Protein AF-A0A7J9KTM8-F1 (afdb_monomer)

Secondary structure (DSSP, 8-state):
-TGGG--BHHHHHHHHHHHHHHHHHHHT--TT-HHHHHHHHHHHHHHHHHHHHHHHHHHHHHHHTTT--BHHHHHHHHHSHHHHHHHTT-

InterPro domains:
  IPR001750 NADH:quinone oxidoreductase/Mrp antiporter, transmembrane domain [PF00361] (6-77)

Structure (mmCIF, N/CA/C/O backbone):
data_AF-A0A7J9KTM8-F1
#
_entry.id   AF-A0A7J9KTM8-F1
#
loop_
_atom_site.group_PDB
_atom_site.id
_atom_site.type_symbol
_atom_site.label_atom_id
_atom_site.label_alt_id
_atom_site.label_comp_id
_atom_site.label_asym_id
_atom_site.label_entity_id
_atom_site.label_seq_id
_atom_site.pdbx_PDB_ins_code
_atom_site.Cartn_x
_atom_site.Cartn_y
_atom_site.Cartn_z
_atom_site.occupancy
_atom_site.B_iso_or_equiv
_atom_site.auth_seq_id
_atom_site.auth_comp_id
_atom_site.auth_asym_id
_atom_site.auth_atom_id
_atom_site.pdbx_PDB_model_num
ATOM 1 N N . MET A 1 1 ? -5.841 8.362 -7.796 1.00 76.69 1 MET A N 1
ATOM 2 C CA . MET A 1 1 ? -7.250 8.698 -7.489 1.00 76.69 1 MET A CA 1
ATOM 3 C C . MET A 1 1 ? -7.802 7.841 -6.358 1.00 76.69 1 MET A C 1
ATOM 5 O O . MET A 1 1 ? -8.137 8.425 -5.341 1.00 76.69 1 MET A O 1
ATOM 9 N N . PHE A 1 2 ? -7.803 6.505 -6.458 1.00 80.19 2 PHE A N 1
ATOM 10 C CA . PHE A 1 2 ? -8.326 5.630 -5.390 1.00 80.19 2 PHE A CA 1
ATOM 11 C C . PHE A 1 2 ? -7.652 5.813 -4.022 1.00 80.19 2 PHE A C 1
ATOM 13 O O . PHE A 1 2 ? -8.354 5.953 -3.032 1.00 80.19 2 PHE A O 1
ATOM 20 N N . TYR A 1 3 ? -6.319 5.927 -3.972 1.00 83.94 3 TYR A N 1
ATOM 21 C CA . TYR A 1 3 ? -5.597 6.131 -2.707 1.00 83.94 3 TYR A CA 1
ATOM 22 C C . TYR A 1 3 ? -6.020 7.406 -1.951 1.00 83.94 3 TYR A C 1
ATOM 24 O O . TYR A 1 3 ? -6.168 7.387 -0.739 1.00 83.94 3 TYR A O 1
ATOM 32 N N . CYS A 1 4 ? -6.271 8.510 -2.664 1.00 85.00 4 CYS A N 1
ATOM 33 C CA . CYS A 1 4 ? -6.640 9.792 -2.049 1.00 85.00 4 CYS A CA 1
ATOM 34 C C . CYS A 1 4 ? -8.101 9.830 -1.564 1.00 85.00 4 CYS A C 1
ATOM 36 O O . CYS A 1 4 ? -8.458 10.696 -0.775 1.00 85.00 4 CYS A O 1
ATOM 38 N N . SER A 1 5 ? -8.947 8.923 -2.061 1.00 87.81 5 SER A N 1
ATOM 39 C CA . SER A 1 5 ? -10.369 8.840 -1.707 1.00 87.81 5 SER A CA 1
ATOM 40 C C . SER A 1 5 ? -10.676 7.675 -0.761 1.00 87.81 5 SER A C 1
ATOM 42 O O . SER A 1 5 ? -11.844 7.430 -0.460 1.00 87.81 5 SER A O 1
ATOM 44 N N . ALA A 1 6 ? -9.659 6.923 -0.341 1.00 86.88 6 ALA A N 1
ATOM 45 C CA . ALA A 1 6 ? -9.839 5.734 0.470 1.00 86.88 6 ALA A CA 1
ATOM 46 C C . ALA A 1 6 ? -10.226 6.117 1.906 1.00 86.88 6 ALA A C 1
ATOM 48 O O . ALA A 1 6 ? -9.533 6.905 2.548 1.00 86.88 6 ALA A O 1
ATOM 49 N N . LYS A 1 7 ? -11.340 5.558 2.386 1.00 87.56 7 LYS A N 1
ATOM 50 C CA . LYS A 1 7 ? -11.844 5.736 3.757 1.00 87.56 7 LYS A CA 1
ATOM 51 C C . LYS A 1 7 ? -11.641 4.498 4.630 1.00 87.56 7 LYS A C 1
ATOM 53 O O . LYS A 1 7 ? -11.637 4.616 5.848 1.00 87.56 7 LYS A O 1
ATOM 58 N N . ASP A 1 8 ? -11.390 3.350 4.007 1.00 89.56 8 ASP A N 1
ATOM 59 C CA . ASP A 1 8 ? -11.210 2.068 4.689 1.00 89.56 8 ASP A CA 1
ATOM 60 C C . ASP A 1 8 ? -9.753 1.617 4.660 1.00 89.56 8 ASP A C 1
ATOM 62 O O . ASP A 1 8 ? -9.045 1.800 3.661 1.00 89.56 8 ASP A O 1
ATOM 66 N N . LEU A 1 9 ? -9.334 0.925 5.719 1.00 87.56 9 LEU A N 1
ATOM 67 C CA . LEU A 1 9 ? -7.992 0.354 5.845 1.00 87.56 9 LEU A CA 1
ATOM 68 C C . LEU A 1 9 ? -7.659 -0.612 4.692 1.00 87.56 9 LEU A C 1
ATOM 70 O O . LEU A 1 9 ? -6.557 -0.570 4.140 1.00 87.56 9 LEU A O 1
ATOM 74 N N . ILE A 1 10 ? -8.628 -1.439 4.272 1.00 90.31 10 ILE A N 1
ATOM 75 C CA . ILE A 1 10 ? -8.470 -2.361 3.132 1.00 90.31 10 ILE A CA 1
ATOM 76 C C . ILE A 1 10 ? -8.242 -1.590 1.829 1.00 90.31 10 ILE A C 1
ATOM 78 O O . ILE A 1 10 ? -7.354 -1.936 1.050 1.00 90.31 10 ILE A O 1
ATOM 82 N N . THR A 1 11 ? -9.024 -0.539 1.585 1.00 91.81 11 THR A N 1
ATOM 83 C CA . THR A 1 11 ? -8.948 0.232 0.339 1.00 91.81 11 THR A CA 1
ATOM 84 C C . THR A 1 11 ? -7.599 0.947 0.231 1.00 91.81 11 THR A C 1
ATOM 86 O O . THR A 1 11 ? -6.994 0.971 -0.843 1.00 91.81 11 THR A O 1
ATOM 89 N N . ILE A 1 12 ? -7.085 1.460 1.354 1.00 91.62 12 ILE A N 1
ATOM 90 C CA . ILE A 1 12 ? -5.737 2.038 1.459 1.00 91.62 12 ILE A CA 1
ATOM 91 C C . ILE A 1 12 ? -4.672 0.981 1.142 1.00 91.62 12 ILE A C 1
ATOM 93 O O . ILE A 1 12 ? -3.791 1.237 0.317 1.00 91.62 12 ILE A O 1
ATOM 97 N N . PHE A 1 13 ? -4.771 -0.210 1.746 1.00 92.12 13 PHE A N 1
ATOM 98 C CA . PHE A 1 13 ? -3.828 -1.309 1.522 1.00 92.12 13 PHE A CA 1
ATOM 99 C C . PHE A 1 13 ? -3.768 -1.732 0.050 1.00 92.12 13 PHE A C 1
ATOM 101 O O . PHE A 1 13 ? -2.700 -1.751 -0.560 1.00 92.12 13 PHE A O 1
ATOM 108 N N . VAL A 1 14 ? -4.926 -2.017 -0.547 1.00 93.12 14 VAL A N 1
ATOM 109 C CA . VAL A 1 14 ? -5.023 -2.494 -1.933 1.00 93.12 14 VAL A CA 1
ATOM 110 C C . VAL A 1 14 ? -4.528 -1.435 -2.917 1.00 93.12 14 VAL A C 1
ATOM 112 O O . VAL A 1 14 ? -3.832 -1.759 -3.883 1.00 93.12 14 VAL A O 1
ATOM 115 N N . ALA A 1 15 ? -4.845 -0.159 -2.679 1.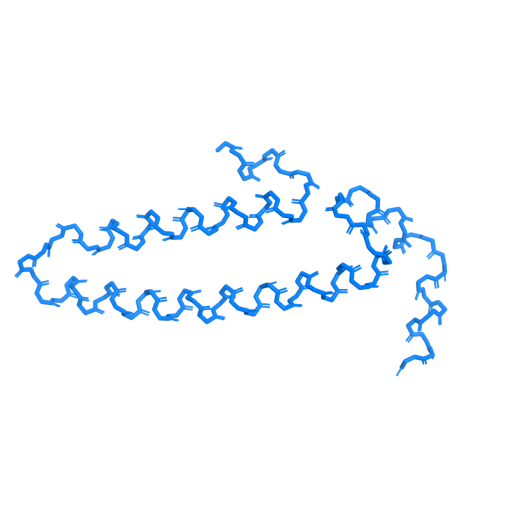00 94.06 15 ALA A N 1
ATOM 116 C CA . ALA A 1 15 ? -4.361 0.928 -3.520 1.00 94.06 15 ALA A CA 1
ATOM 117 C C . ALA A 1 15 ? -2.829 1.079 -3.451 1.00 94.06 15 ALA A C 1
ATOM 119 O O . ALA A 1 15 ? -2.204 1.321 -4.488 1.00 94.06 15 ALA A O 1
ATOM 120 N N . LEU A 1 16 ? -2.223 0.904 -2.269 1.00 92.81 16 LEU A N 1
ATOM 121 C CA . LEU A 1 16 ? -0.766 0.916 -2.092 1.00 92.81 16 LEU A CA 1
ATOM 122 C C . LEU A 1 16 ? -0.088 -0.270 -2.770 1.00 92.81 16 LEU A C 1
ATOM 124 O O . LEU A 1 16 ? 0.887 -0.072 -3.490 1.00 92.81 16 LEU A O 1
ATOM 128 N N . GLU A 1 17 ? -0.609 -1.482 -2.594 1.00 92.44 17 GLU A N 1
ATOM 129 C CA . GLU A 1 17 ? -0.063 -2.677 -3.243 1.00 92.44 17 GLU A CA 1
ATOM 130 C C . GLU A 1 17 ? -0.123 -2.568 -4.767 1.00 92.44 17 GLU A C 1
ATOM 132 O O . GLU A 1 17 ? 0.863 -2.821 -5.458 1.00 92.44 17 GLU A O 1
ATOM 137 N N . CYS A 1 18 ? -1.247 -2.097 -5.309 1.00 93.38 18 CYS A N 1
ATOM 138 C CA . CYS A 1 18 ? -1.389 -1.873 -6.744 1.00 93.38 18 CYS A CA 1
ATOM 139 C C . CYS A 1 18 ? -0.373 -0.839 -7.265 1.00 93.38 18 CYS A C 1
ATOM 141 O O . CYS A 1 18 ? 0.274 -1.054 -8.294 1.00 93.38 18 CYS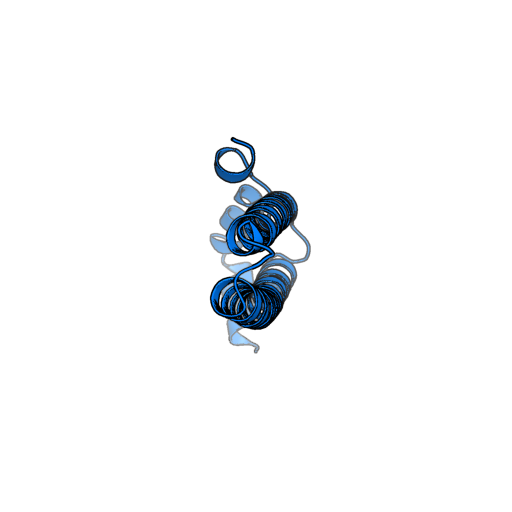 A O 1
ATOM 143 N N . PHE A 1 19 ? -0.176 0.264 -6.535 1.00 92.94 19 PHE A N 1
ATOM 144 C CA . PHE A 1 19 ? 0.830 1.270 -6.879 1.00 92.94 19 PHE A CA 1
ATOM 145 C C . PHE A 1 19 ? 2.259 0.704 -6.837 1.00 92.94 19 PHE A C 1
ATOM 147 O O . PHE A 1 19 ? 3.042 0.921 -7.767 1.00 92.94 19 PHE A O 1
ATOM 154 N N . SER A 1 20 ? 2.581 -0.071 -5.803 1.00 92.75 20 SER A N 1
ATOM 155 C CA . SER A 1 20 ? 3.873 -0.738 -5.637 1.00 92.75 20 SER A CA 1
ATOM 156 C C . SER A 1 20 ? 4.161 -1.728 -6.768 1.00 92.75 20 SER A C 1
ATOM 158 O O . SER A 1 20 ? 5.224 -1.655 -7.383 1.00 92.75 20 SER A O 1
ATOM 160 N N . LEU A 1 21 ? 3.195 -2.581 -7.128 1.00 92.50 21 LEU A N 1
ATOM 161 C CA . LEU A 1 21 ? 3.314 -3.526 -8.243 1.00 92.50 21 LEU A CA 1
ATOM 162 C C . LEU A 1 21 ? 3.569 -2.814 -9.579 1.00 92.50 21 LEU A C 1
ATOM 164 O O . LEU A 1 21 ? 4.459 -3.215 -10.333 1.00 92.50 21 LEU A O 1
ATOM 168 N N . CYS A 1 22 ? 2.848 -1.723 -9.857 1.00 93.69 22 CYS A N 1
ATOM 169 C CA . CYS A 1 22 ? 3.085 -0.892 -11.040 1.00 93.69 22 CYS A CA 1
ATOM 170 C C . CYS A 1 22 ? 4.512 -0.319 -11.062 1.00 93.69 22 CYS A C 1
ATOM 172 O O . CYS A 1 22 ? 5.168 -0.332 -12.105 1.00 93.69 22 CYS A O 1
ATOM 174 N N . SER A 1 23 ? 5.019 0.131 -9.912 1.00 92.06 23 SER A N 1
ATOM 175 C CA . SER A 1 23 ? 6.388 0.637 -9.779 1.00 92.06 23 SER A CA 1
ATOM 176 C C . SER A 1 23 ? 7.439 -0.462 -9.992 1.00 92.06 23 SER A C 1
ATOM 178 O O . SER A 1 23 ? 8.430 -0.248 -10.695 1.00 92.06 23 SER A O 1
ATOM 180 N N . TYR A 1 24 ? 7.205 -1.679 -9.483 1.00 92.12 24 TYR A N 1
ATOM 181 C CA . TYR A 1 24 ? 8.086 -2.828 -9.730 1.00 92.12 24 TYR A CA 1
ATOM 182 C C . TYR A 1 24 ? 8.162 -3.162 -11.219 1.00 92.12 24 TYR A C 1
ATOM 184 O O . TYR A 1 24 ? 9.259 -3.339 -11.753 1.00 92.12 24 TYR A O 1
ATOM 192 N N . LEU A 1 25 ? 7.020 -3.178 -11.909 1.00 91.19 25 LEU A N 1
ATOM 193 C CA . LEU A 1 25 ? 6.967 -3.409 -13.353 1.00 91.19 25 LEU A CA 1
ATOM 194 C C . LEU A 1 25 ? 7.699 -2.311 -14.134 1.00 91.19 25 LEU A C 1
ATOM 196 O O . LEU A 1 25 ? 8.459 -2.621 -15.053 1.00 91.19 25 LEU A O 1
ATOM 200 N N . LEU A 1 26 ? 7.528 -1.045 -13.743 1.00 90.81 26 LEU A N 1
ATOM 201 C CA . LEU A 1 26 ? 8.192 0.088 -14.387 1.00 90.81 26 LEU A CA 1
ATOM 202 C C . LEU A 1 26 ? 9.711 0.073 -14.167 1.00 90.81 26 LEU A C 1
ATOM 204 O O . LEU A 1 26 ? 10.470 0.356 -15.091 1.00 90.81 26 LEU A O 1
ATOM 208 N N . SER A 1 27 ? 10.178 -0.334 -12.983 1.00 89.19 27 SER A N 1
ATOM 209 C CA . SER A 1 27 ? 11.616 -0.469 -12.703 1.00 89.19 27 SER A CA 1
ATOM 210 C C . SER A 1 27 ? 12.314 -1.491 -13.616 1.00 89.19 27 SER A C 1
ATOM 212 O O . SER A 1 27 ? 13.520 -1.390 -13.846 1.00 89.19 27 SER A O 1
ATOM 214 N N . ARG A 1 28 ? 11.545 -2.439 -14.179 1.00 89.06 28 ARG A N 1
ATOM 215 C CA . ARG A 1 28 ? 12.008 -3.497 -15.092 1.00 89.06 28 ARG A CA 1
ATOM 216 C C . ARG A 1 28 ? 11.854 -3.146 -16.575 1.00 89.06 28 ARG A C 1
ATOM 218 O O . ARG A 1 28 ? 11.957 -4.025 -17.432 1.00 89.06 28 ARG A O 1
ATOM 225 N N . TYR A 1 29 ? 11.568 -1.889 -16.909 1.00 87.56 29 TYR A N 1
ATOM 226 C CA . TYR A 1 29 ? 11.270 -1.488 -18.286 1.00 87.56 29 TYR A CA 1
ATOM 227 C C . TYR A 1 29 ? 12.397 -1.862 -19.271 1.00 87.56 29 TYR A C 1
ATOM 229 O O . TYR A 1 29 ? 12.141 -2.423 -20.341 1.00 87.56 29 TYR A O 1
ATOM 237 N N . THR A 1 30 ? 13.659 -1.662 -18.881 1.00 89.12 30 THR A N 1
ATOM 238 C CA . THR A 1 30 ? 14.831 -1.993 -19.707 1.00 89.12 30 THR A CA 1
ATOM 239 C C . THR A 1 30 ? 15.277 -3.441 -19.490 1.00 89.12 30 THR A C 1
ATOM 241 O O . THR A 1 30 ? 16.287 -3.720 -18.851 1.00 89.12 30 THR A O 1
ATOM 244 N N . LYS A 1 31 ? 14.551 -4.393 -20.089 1.00 80.94 31 LYS A N 1
ATOM 245 C CA . LYS A 1 31 ? 14.791 -5.846 -19.925 1.00 80.94 31 LYS A CA 1
ATOM 246 C C . LYS A 1 31 ? 16.188 -6.334 -20.337 1.00 80.94 31 LYS A C 1
ATOM 248 O O . LYS A 1 31 ? 16.599 -7.406 -19.908 1.00 80.94 31 LYS A O 1
ATOM 253 N N . LYS A 1 32 ? 16.882 -5.596 -21.212 1.00 85.81 32 LYS A N 1
ATOM 254 C CA . LYS A 1 32 ? 18.219 -5.958 -21.718 1.00 85.81 32 LYS A CA 1
ATOM 255 C C . LYS A 1 32 ? 19.352 -5.531 -20.784 1.00 85.81 32 LYS A C 1
ATOM 257 O O . LYS A 1 32 ? 20.468 -6.005 -20.954 1.00 85.81 32 LYS A O 1
ATOM 262 N N . ASP A 1 33 ? 19.077 -4.643 -19.831 1.00 88.81 33 ASP A N 1
ATOM 263 C CA . ASP A 1 33 ? 20.080 -4.158 -18.894 1.00 88.81 33 ASP A CA 1
ATOM 264 C C . ASP A 1 33 ? 20.036 -4.989 -17.606 1.00 88.81 33 ASP A C 1
ATOM 266 O O . ASP A 1 33 ? 19.039 -5.016 -16.878 1.00 88.81 33 ASP A O 1
ATOM 270 N N . VAL A 1 34 ? 21.144 -5.673 -17.321 1.00 87.94 34 VAL A N 1
ATOM 271 C CA . VAL A 1 34 ? 21.318 -6.484 -16.110 1.00 87.94 34 VAL A CA 1
ATOM 272 C C . VAL A 1 34 ? 21.162 -5.650 -14.838 1.00 87.94 34 VAL A C 1
ATOM 274 O O . VAL A 1 34 ? 20.619 -6.144 -13.850 1.00 87.94 34 VAL A O 1
ATOM 277 N N . ARG A 1 35 ? 21.535 -4.364 -14.877 1.00 88.88 35 ARG A N 1
ATOM 278 C CA . ARG A 1 35 ? 21.430 -3.456 -13.730 1.00 88.88 35 ARG A CA 1
ATOM 279 C C . ARG A 1 35 ? 19.978 -3.113 -13.402 1.00 88.88 35 ARG A C 1
ATOM 281 O O . ARG A 1 35 ? 19.619 -3.052 -12.228 1.00 88.88 35 ARG A O 1
ATOM 288 N N . SER A 1 36 ? 19.135 -2.920 -14.420 1.00 86.06 36 SER A N 1
ATOM 289 C CA . SER A 1 36 ? 17.691 -2.688 -14.239 1.00 86.06 36 SER A CA 1
ATOM 290 C C . SER A 1 36 ? 17.020 -3.921 -13.631 1.00 86.06 36 SER A C 1
ATOM 292 O O . SER A 1 36 ? 16.236 -3.797 -12.694 1.00 86.06 36 SER A O 1
ATOM 294 N N . ASN A 1 37 ? 17.401 -5.117 -14.083 1.00 88.44 37 ASN A N 1
ATOM 295 C CA . ASN A 1 37 ? 16.834 -6.368 -13.583 1.00 88.44 37 ASN A CA 1
ATOM 296 C C . ASN A 1 37 ? 17.248 -6.663 -12.123 1.00 88.44 37 ASN A C 1
ATOM 298 O O . ASN A 1 37 ? 16.435 -7.130 -11.319 1.00 88.44 37 ASN A O 1
ATOM 302 N N . GLU A 1 38 ? 18.493 -6.343 -11.755 1.00 90.50 38 GLU A N 1
ATOM 303 C CA . GLU A 1 38 ? 18.960 -6.422 -10.367 1.00 90.50 38 GLU A CA 1
ATOM 304 C C . GLU A 1 38 ? 18.239 -5.400 -9.471 1.00 90.50 38 GLU A C 1
ATOM 306 O O . GLU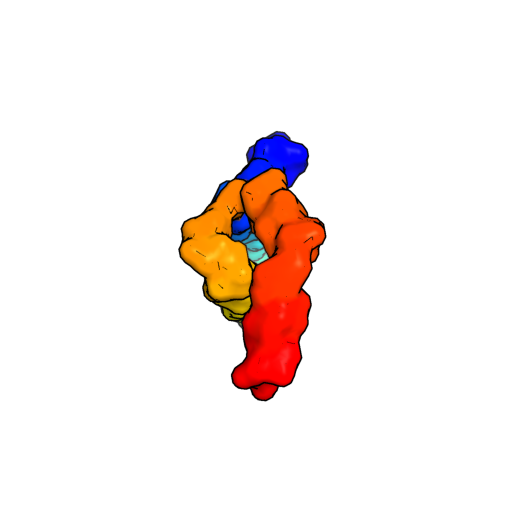 A 1 38 ? 17.788 -5.746 -8.375 1.00 90.50 38 GLU A O 1
ATOM 311 N N . ALA A 1 39 ? 18.063 -4.163 -9.951 1.00 89.56 39 ALA A N 1
ATOM 312 C CA . ALA A 1 39 ? 17.341 -3.120 -9.228 1.00 89.56 39 ALA A CA 1
ATOM 313 C C . ALA A 1 39 ? 15.879 -3.511 -8.961 1.00 89.56 39 ALA A C 1
ATOM 315 O O . ALA A 1 39 ? 15.430 -3.396 -7.822 1.00 89.56 39 ALA A O 1
ATOM 316 N N . THR A 1 40 ? 15.160 -4.049 -9.955 1.00 92.25 40 THR A N 1
ATOM 317 C CA . THR A 1 40 ? 13.786 -4.547 -9.766 1.00 92.25 40 THR A CA 1
ATOM 318 C C . THR A 1 40 ? 13.716 -5.629 -8.701 1.00 92.25 40 THR A C 1
ATOM 320 O O . THR A 1 40 ? 12.824 -5.601 -7.860 1.00 92.25 40 THR A O 1
ATOM 323 N N . THR A 1 41 ? 14.652 -6.578 -8.713 1.00 90.88 41 THR A N 1
ATOM 324 C CA . THR A 1 41 ? 14.643 -7.694 -7.758 1.00 90.88 41 THR A CA 1
ATOM 325 C C . THR A 1 41 ? 14.845 -7.192 -6.329 1.00 90.88 41 THR A C 1
ATOM 327 O O . THR A 1 41 ? 14.106 -7.581 -5.427 1.00 90.88 41 THR A O 1
ATOM 330 N N . LYS A 1 42 ? 15.788 -6.264 -6.121 1.00 93.69 42 LYS A N 1
ATOM 331 C CA . LYS A 1 42 ? 16.005 -5.621 -4.815 1.00 93.69 42 LYS A CA 1
ATOM 332 C C . LYS A 1 42 ? 14.789 -4.814 -4.368 1.00 93.69 42 LYS A C 1
ATOM 334 O O . LYS A 1 42 ? 14.412 -4.869 -3.200 1.00 93.69 42 LYS A O 1
ATOM 339 N N . TYR A 1 43 ? 14.175 -4.084 -5.296 1.00 93.19 43 TYR A N 1
ATOM 340 C CA . TYR A 1 43 ? 13.036 -3.223 -5.003 1.00 93.19 43 TYR A CA 1
ATOM 341 C C . TYR A 1 43 ? 11.769 -4.026 -4.676 1.00 93.19 43 TYR A C 1
ATOM 343 O O . TYR A 1 43 ? 11.068 -3.684 -3.729 1.00 93.19 43 TYR A O 1
ATOM 351 N N . LEU A 1 44 ? 11.539 -5.146 -5.368 1.00 93.75 44 LEU A N 1
ATOM 352 C CA . LEU A 1 44 ? 10.469 -6.096 -5.059 1.00 93.75 44 LEU A CA 1
ATOM 353 C C . LEU A 1 44 ? 10.656 -6.730 -3.671 1.00 93.75 44 LEU A C 1
ATOM 355 O O . LEU A 1 44 ? 9.707 -6.791 -2.895 1.00 93.75 44 LEU A O 1
ATOM 359 N N . LEU A 1 45 ? 11.874 -7.176 -3.343 1.00 94.69 45 LEU A N 1
ATOM 360 C CA . LEU A 1 45 ? 12.173 -7.803 -2.049 1.00 94.69 45 LEU A CA 1
ATOM 361 C C . LEU A 1 45 ? 11.984 -6.829 -0.881 1.00 94.69 45 LEU A C 1
ATOM 363 O O . LEU A 1 45 ? 11.314 -7.167 0.095 1.00 94.69 45 LEU A O 1
ATOM 367 N N . MET A 1 46 ? 12.529 -5.612 -0.985 1.00 94.62 46 MET A N 1
ATOM 368 C CA . MET A 1 46 ? 12.323 -4.596 0.053 1.00 94.62 46 MET A CA 1
ATOM 369 C C . MET A 1 46 ? 10.868 -4.153 0.146 1.00 94.62 46 MET A C 1
ATOM 371 O O . MET A 1 46 ? 10.341 -3.974 1.240 1.00 94.62 46 MET A O 1
ATOM 375 N N . GLY A 1 47 ? 10.206 -4.028 -0.998 1.00 93.31 47 GLY A N 1
ATOM 376 C CA . GLY A 1 47 ? 8.789 -3.737 -1.082 1.00 93.31 47 GLY A CA 1
ATOM 377 C C . GLY A 1 47 ? 7.912 -4.742 -0.340 1.00 93.31 47 GLY A C 1
ATO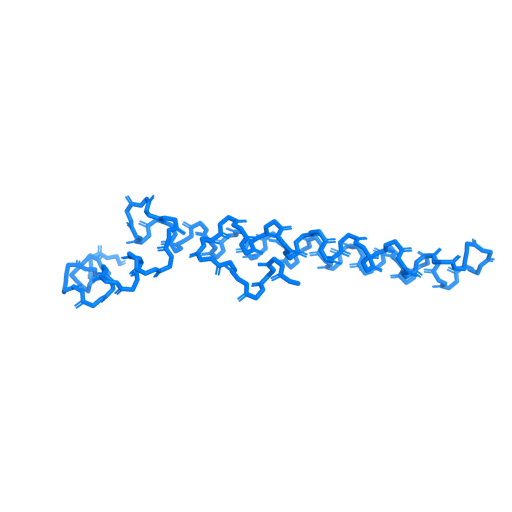M 378 O O . GLY A 1 47 ? 7.112 -4.349 0.505 1.00 93.31 47 GLY A O 1
ATOM 379 N N . GLY A 1 48 ? 8.122 -6.040 -0.578 1.00 93.38 48 GLY A N 1
ATOM 380 C CA . GLY A 1 48 ? 7.390 -7.105 0.112 1.00 93.38 48 GLY A CA 1
ATOM 381 C C . GLY A 1 48 ? 7.640 -7.136 1.624 1.00 93.38 48 GLY A C 1
ATOM 382 O O . GLY A 1 48 ? 6.712 -7.377 2.400 1.00 93.38 48 GLY A O 1
ATOM 383 N N . ALA A 1 49 ? 8.866 -6.829 2.065 1.00 95.44 49 ALA A N 1
ATOM 384 C CA . ALA A 1 49 ? 9.179 -6.722 3.490 1.00 95.44 49 ALA A CA 1
ATOM 385 C C . ALA A 1 49 ? 8.415 -5.564 4.155 1.00 95.44 49 ALA A C 1
ATOM 387 O O . ALA A 1 49 ? 7.802 -5.747 5.206 1.00 95.44 49 ALA A O 1
ATOM 388 N N . ILE A 1 50 ? 8.393 -4.391 3.514 1.00 95.06 50 ILE A N 1
ATOM 389 C CA . ILE A 1 50 ? 7.660 -3.214 4.003 1.00 95.06 50 ILE A CA 1
ATOM 390 C C . ILE A 1 50 ? 6.147 -3.475 3.999 1.00 95.06 50 ILE A C 1
ATOM 392 O O . ILE A 1 50 ? 5.476 -3.151 4.976 1.00 95.06 50 ILE A O 1
ATOM 396 N N . SER A 1 51 ? 5.619 -4.107 2.947 1.00 94.06 51 SER A N 1
ATOM 397 C CA . SER A 1 51 ? 4.204 -4.490 2.853 1.00 94.06 51 SER A CA 1
ATOM 398 C C . SER A 1 51 ? 3.780 -5.408 4.001 1.00 94.06 51 SER A C 1
ATOM 400 O O . SER A 1 51 ? 2.764 -5.172 4.653 1.00 94.06 51 SER A O 1
ATOM 402 N N . SER A 1 52 ? 4.615 -6.393 4.341 1.00 93.94 52 SER A N 1
ATOM 403 C CA . SER A 1 52 ? 4.356 -7.304 5.463 1.00 93.94 52 SER A CA 1
ATOM 404 C C . SER A 1 52 ? 4.287 -6.566 6.806 1.00 93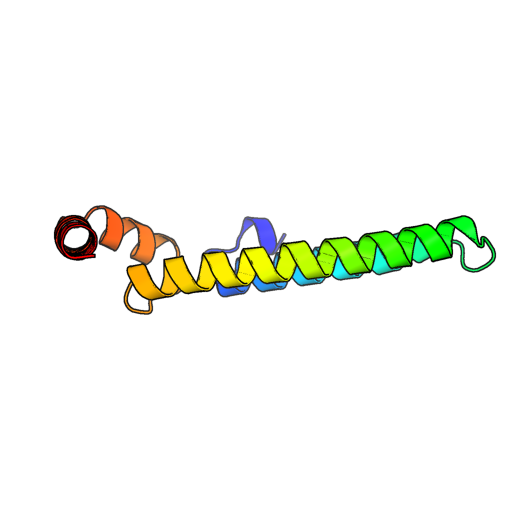.94 52 SER A C 1
ATOM 406 O O . SER A 1 52 ? 3.392 -6.818 7.611 1.00 93.94 52 SER A O 1
ATOM 408 N N . ILE A 1 53 ? 5.202 -5.619 7.039 1.00 95.38 53 ILE A N 1
ATOM 409 C CA . ILE A 1 53 ? 5.209 -4.773 8.245 1.00 95.38 53 ILE A CA 1
ATOM 410 C C . ILE A 1 53 ? 3.954 -3.891 8.294 1.00 95.38 53 ILE A C 1
ATOM 412 O O . ILE A 1 53 ? 3.348 -3.726 9.352 1.00 95.38 53 ILE A O 1
ATOM 416 N N . LEU A 1 54 ? 3.529 -3.358 7.149 1.00 93.06 54 LEU A N 1
ATOM 417 C CA . LEU A 1 54 ? 2.342 -2.517 7.038 1.00 93.06 54 LEU A CA 1
ATOM 418 C C . LEU A 1 54 ? 1.053 -3.304 7.330 1.00 93.06 54 LEU A C 1
ATOM 420 O O . LEU A 1 54 ? 0.237 -2.844 8.127 1.00 93.06 54 LEU A O 1
ATOM 424 N N . VAL A 1 55 ? 0.895 -4.512 6.773 1.00 92.56 55 VAL A N 1
ATOM 425 C CA . VAL A 1 55 ? -0.240 -5.405 7.090 1.00 92.56 55 VAL A CA 1
ATOM 426 C C . VAL A 1 55 ? -0.256 -5.770 8.572 1.00 92.56 55 VAL A C 1
ATOM 428 O O . VAL A 1 55 ? -1.322 -5.814 9.184 1.00 92.56 55 VAL A O 1
ATOM 431 N N . HIS A 1 56 ? 0.914 -5.985 9.177 1.00 93.25 56 HIS A N 1
ATOM 432 C CA . HIS A 1 56 ? 1.002 -6.232 10.613 1.00 93.25 56 HIS A CA 1
ATOM 433 C C . HIS A 1 56 ? 0.515 -5.026 11.436 1.00 93.25 56 HIS A C 1
ATOM 435 O O . HIS A 1 56 ? -0.268 -5.198 12.369 1.00 93.25 56 HIS A O 1
ATOM 441 N N . GLY A 1 57 ? 0.885 -3.801 11.047 1.00 91.31 57 GLY A N 1
ATOM 442 C CA . GLY A 1 57 ? 0.368 -2.575 11.667 1.00 91.31 57 GLY A CA 1
ATOM 443 C C . GLY A 1 57 ? -1.151 -2.424 11.525 1.00 91.31 57 GLY A C 1
ATOM 444 O O . GLY A 1 57 ? -1.836 -2.077 12.488 1.00 91.31 57 GLY A O 1
ATOM 445 N N . PHE A 1 58 ? -1.703 -2.758 10.356 1.00 90.31 58 PHE A N 1
ATOM 446 C CA . PHE A 1 58 ? -3.152 -2.779 10.138 1.00 90.31 58 PHE A CA 1
ATOM 447 C C . PHE A 1 58 ? -3.861 -3.843 10.977 1.00 90.31 58 PHE A C 1
ATOM 449 O O . PHE A 1 58 ? -4.940 -3.574 11.494 1.00 90.31 58 PHE A O 1
ATOM 456 N N . SER A 1 59 ? -3.241 -5.005 11.201 1.00 89.12 59 SER A N 1
ATOM 457 C CA . SER A 1 59 ? -3.782 -6.027 12.104 1.00 89.12 59 SER A CA 1
ATOM 458 C C . SER A 1 59 ? -3.904 -5.525 13.545 1.00 89.12 59 SER A C 1
ATOM 460 O O . SER A 1 59 ? -4.877 -5.862 14.218 1.00 89.12 59 SER A O 1
ATOM 462 N N . TRP A 1 60 ? -2.945 -4.732 14.031 1.00 86.88 60 TRP A N 1
ATOM 463 C CA . TRP A 1 60 ? -3.039 -4.121 15.360 1.00 86.88 60 TRP A CA 1
ATOM 464 C C . TRP A 1 60 ? -4.126 -3.052 15.432 1.00 86.88 60 TRP A C 1
ATOM 466 O O . TRP A 1 60 ? -4.907 -3.064 16.380 1.00 86.88 60 TRP A O 1
ATOM 476 N N . LEU A 1 61 ? -4.224 -2.173 14.432 1.00 84.69 61 LEU A N 1
ATOM 477 C CA . LEU A 1 61 ? -5.289 -1.163 14.376 1.00 84.69 61 LEU A CA 1
ATOM 478 C C . LEU A 1 61 ? -6.680 -1.805 14.341 1.00 84.69 61 LEU A C 1
ATOM 480 O O . LEU A 1 61 ? -7.554 -1.414 15.110 1.00 84.69 61 LEU A O 1
ATOM 484 N N . TYR A 1 62 ? -6.854 -2.835 13.515 1.00 85.44 62 TYR A N 1
ATOM 485 C CA . TYR A 1 62 ? -8.094 -3.603 13.435 1.00 85.44 62 TYR A CA 1
ATOM 486 C C . TYR A 1 62 ? -8.442 -4.282 14.770 1.00 85.44 62 TYR A C 1
ATOM 488 O O . TYR A 1 62 ? -9.587 -4.235 15.217 1.00 85.44 62 TYR A O 1
ATOM 496 N N . GLY A 1 63 ? -7.448 -4.864 15.451 1.00 83.56 63 GLY A N 1
ATOM 497 C CA . GLY A 1 63 ? -7.632 -5.476 16.770 1.00 83.56 63 GLY A CA 1
ATOM 498 C C . GLY A 1 63 ? -8.012 -4.470 17.863 1.00 83.56 63 GLY A C 1
ATOM 499 O O . GLY A 1 63 ? -8.890 -4.753 18.677 1.00 83.56 63 GLY A O 1
ATOM 500 N N . LEU A 1 64 ? -7.392 -3.285 17.865 1.00 80.88 64 LEU A N 1
ATOM 501 C CA . LEU A 1 64 ? -7.711 -2.203 18.805 1.00 80.88 64 LEU A CA 1
ATOM 502 C C . LEU A 1 64 ? -9.089 -1.588 18.546 1.00 80.88 64 LEU A C 1
ATOM 504 O O . LEU A 1 64 ? -9.760 -1.191 19.494 1.00 80.88 64 LEU A O 1
ATOM 508 N N . SER A 1 65 ? -9.522 -1.543 17.286 1.00 80.12 65 SER A N 1
ATOM 509 C CA . SER A 1 65 ? -10.837 -1.026 16.899 1.00 80.12 65 SER A CA 1
ATOM 510 C C . SER A 1 65 ? -11.978 -2.043 17.074 1.00 80.12 65 SER A C 1
ATOM 512 O O . SER A 1 65 ? -13.128 -1.764 16.744 1.00 80.12 65 SER A O 1
ATOM 514 N N . GLU A 1 66 ? -11.690 -3.227 17.627 1.00 79.00 66 GLU A N 1
ATOM 515 C CA . GLU A 1 66 ? -12.664 -4.310 17.832 1.00 79.00 66 GLU A CA 1
ATOM 516 C C . GLU A 1 66 ? -13.330 -4.801 16.535 1.00 79.00 66 GLU A C 1
ATOM 518 O O . GLU A 1 66 ? -14.435 -5.337 16.569 1.00 79.00 66 GLU A O 1
ATOM 523 N N . GLY A 1 67 ? -12.640 -4.659 15.400 1.00 78.06 67 GLY A N 1
ATOM 524 C CA . GLY A 1 67 ? -13.102 -5.159 14.108 1.00 78.06 67 GLY A CA 1
ATOM 525 C C . GLY A 1 67 ? -13.601 -4.111 13.113 1.00 78.06 67 GLY A C 1
ATOM 526 O O . GLY A 1 67 ? -14.068 -4.508 12.047 1.00 78.06 67 GLY A O 1
ATOM 527 N N . GLU A 1 68 ? -13.477 -2.810 13.400 1.00 81.75 68 GLU A N 1
ATOM 528 C CA . GLU A 1 68 ? -13.820 -1.789 12.401 1.00 81.75 68 GLU A CA 1
ATOM 529 C C . GLU A 1 68 ? -12.727 -1.612 11.350 1.00 81.75 68 GLU A C 1
ATOM 531 O O . GLU A 1 68 ? -11.525 -1.780 11.590 1.00 81.75 68 GLU A O 1
ATOM 536 N N . ILE A 1 69 ? -13.180 -1.248 10.156 1.00 82.81 69 ILE A N 1
ATOM 537 C CA . ILE A 1 69 ? -12.356 -1.136 8.952 1.00 82.81 69 ILE A CA 1
ATOM 538 C C . ILE A 1 69 ? -12.349 0.306 8.429 1.00 82.81 69 ILE A C 1
ATOM 540 O O . ILE A 1 69 ? -11.390 0.712 7.763 1.00 82.81 69 ILE A O 1
ATOM 544 N N . GLU A 1 70 ? -13.399 1.075 8.730 1.00 86.94 70 GLU A N 1
ATOM 545 C CA . GLU A 1 70 ? -13.565 2.458 8.296 1.00 86.94 70 GLU A CA 1
ATOM 546 C C . GLU A 1 70 ? -12.827 3.417 9.243 1.00 86.94 70 GLU A C 1
ATOM 548 O O . GLU A 1 70 ? -12.931 3.340 10.467 1.00 86.94 70 GLU A O 1
ATOM 553 N N . LEU A 1 71 ? -12.053 4.349 8.679 1.00 83.94 71 LEU A N 1
ATOM 554 C CA . LEU A 1 71 ? -11.197 5.257 9.451 1.00 83.94 71 LEU A CA 1
ATOM 555 C C . LEU A 1 71 ? -11.973 6.163 10.409 1.00 83.94 71 LEU A C 1
ATOM 557 O O . LEU A 1 71 ? -11.444 6.503 11.464 1.00 83.94 71 LEU A O 1
ATOM 561 N N . GLN A 1 72 ? -13.191 6.573 10.048 1.00 83.69 72 GLN A N 1
ATOM 562 C CA . GLN A 1 72 ? -13.998 7.444 10.906 1.00 83.69 72 GLN A CA 1
ATOM 563 C C . GLN A 1 72 ? -14.405 6.724 12.193 1.00 83.69 72 GLN A C 1
ATOM 565 O O . GLN A 1 72 ? -14.190 7.253 13.278 1.00 83.69 72 GLN A O 1
ATOM 570 N N . GLU A 1 73 ? -14.861 5.479 12.083 1.00 82.06 73 GLU A N 1
ATOM 571 C CA . GLU A 1 73 ? -15.245 4.671 13.241 1.00 82.06 73 GLU A CA 1
ATOM 572 C C . GLU A 1 73 ? -14.043 4.326 14.130 1.00 82.06 73 GLU A C 1
ATOM 574 O O . GLU A 1 73 ? -14.148 4.326 15.359 1.00 82.06 73 GLU A O 1
ATOM 579 N N . ILE A 1 74 ? -12.868 4.099 13.526 1.00 82.69 74 ILE A N 1
ATOM 580 C CA . ILE A 1 74 ? -11.620 3.900 14.274 1.00 82.69 74 ILE A CA 1
ATOM 581 C C . ILE A 1 74 ? -11.298 5.139 15.123 1.00 82.69 74 ILE A C 1
ATOM 583 O O . ILE A 1 74 ? -10.918 4.988 16.285 1.00 82.69 74 ILE A O 1
ATOM 587 N N . ILE A 1 75 ? -11.457 6.347 14.569 1.00 83.12 75 ILE A N 1
ATOM 588 C CA . ILE A 1 75 ? -11.212 7.611 15.281 1.00 83.12 75 ILE A CA 1
ATOM 589 C C . ILE A 1 75 ? -12.225 7.801 16.415 1.00 83.12 75 ILE A C 1
ATOM 591 O O . ILE A 1 75 ? -11.820 8.088 17.541 1.00 83.12 75 ILE A O 1
ATOM 595 N N . ASP A 1 76 ? -13.511 7.567 16.153 1.00 81.69 76 ASP A N 1
ATOM 596 C CA . ASP A 1 76 ? -14.579 7.727 17.147 1.00 81.69 76 ASP A CA 1
ATOM 597 C C . ASP A 1 76 ? -14.410 6.766 18.340 1.00 81.69 76 ASP A C 1
ATOM 599 O O . ASP A 1 76 ? -14.623 7.131 19.503 1.00 81.69 76 ASP A O 1
ATOM 603 N N . LYS A 1 77 ? -13.952 5.532 18.084 1.00 75.88 77 LYS A N 1
ATOM 604 C CA . LYS A 1 77 ? -13.614 4.581 19.155 1.00 75.88 77 LYS A CA 1
ATOM 605 C C . LYS A 1 77 ? -12.352 4.978 19.920 1.00 75.88 77 LYS A C 1
ATOM 607 O O . LYS A 1 77 ? -12.267 4.686 21.112 1.00 75.88 77 LYS A O 1
ATOM 612 N N . PHE A 1 78 ? -11.393 5.643 19.276 1.00 71.88 78 PHE A N 1
ATOM 613 C CA . PHE A 1 78 ? -10.172 6.125 19.930 1.00 71.88 78 PHE A CA 1
ATOM 614 C C . PHE A 1 78 ? -10.423 7.317 20.858 1.00 71.88 78 PHE A C 1
ATOM 616 O O . PHE A 1 78 ? -9.746 7.442 21.877 1.00 71.88 78 PHE A O 1
ATOM 623 N N . ASP A 1 79 ? -11.412 8.152 20.535 1.00 70.38 79 ASP A N 1
ATOM 624 C CA . ASP A 1 79 ? -11.838 9.272 21.383 1.00 70.38 79 ASP A CA 1
ATOM 625 C C . ASP A 1 79 ? -12.667 8.793 22.595 1.00 70.38 79 ASP A C 1
ATOM 627 O O . ASP A 1 79 ? -12.759 9.454 23.632 1.00 70.38 79 ASP A O 1
ATOM 631 N N . SER A 1 80 ? -13.224 7.579 22.513 1.00 62.38 80 SER A N 1
ATOM 632 C CA . SER A 1 80 ? -13.928 6.943 23.625 1.00 62.38 80 SER A CA 1
ATOM 633 C C . SER A 1 80 ? -12.946 6.414 24.693 1.00 62.38 80 SER A C 1
ATOM 635 O O . SER A 1 80 ? -12.035 5.641 24.382 1.00 62.38 80 SER A O 1
ATOM 637 N N . PRO A 1 81 ? -13.151 6.706 25.997 1.00 61.16 81 PRO A N 1
ATOM 638 C CA . PRO A 1 81 ? -12.236 6.308 27.080 1.00 61.16 81 PRO A C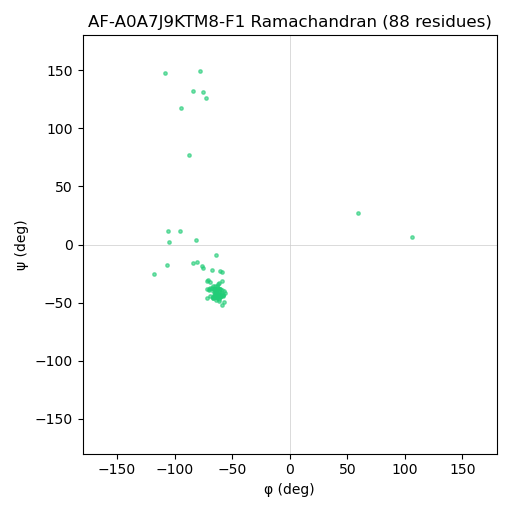A 1
ATOM 639 C C . PRO A 1 81 ? -12.114 4.784 27.277 1.00 61.16 81 PRO A C 1
ATOM 641 O O . PRO A 1 81 ? -11.249 4.317 28.019 1.00 61.16 81 PRO A O 1
ATOM 644 N N . THR A 1 82 ? -12.953 3.993 26.607 1.00 59.81 82 THR A N 1
ATOM 645 C CA . THR A 1 82 ? -12.968 2.526 26.642 1.00 59.81 82 THR A CA 1
ATOM 646 C C . THR A 1 82 ? -11.647 1.910 26.159 1.00 59.81 82 THR A C 1
ATOM 648 O O . THR A 1 82 ? -11.167 0.949 26.763 1.00 59.81 82 THR A O 1
ATOM 651 N N . ILE A 1 83 ? -11.006 2.485 25.133 1.00 59.56 83 ILE A N 1
ATOM 652 C CA . ILE A 1 83 ? -9.718 1.989 24.610 1.00 59.56 83 ILE A CA 1
ATOM 653 C C . ILE A 1 83 ? -8.567 2.283 25.584 1.00 59.56 83 ILE A C 1
ATOM 655 O O . ILE A 1 83 ? -7.709 1.4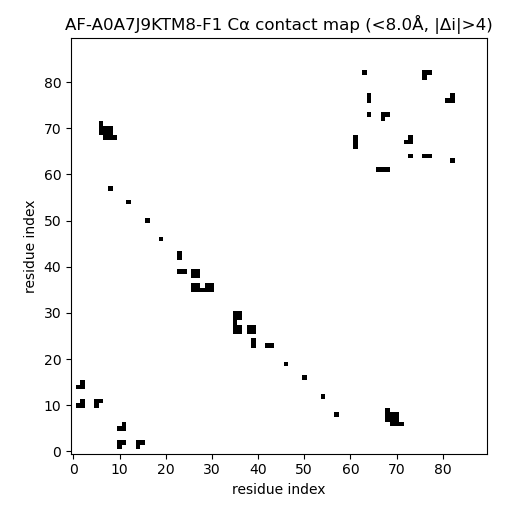29 25.813 1.00 59.56 83 ILE A O 1
ATOM 659 N N . LEU A 1 84 ? -8.592 3.450 26.233 1.00 57.09 84 LEU A N 1
ATOM 660 C CA . LEU A 1 84 ? -7.618 3.869 27.250 1.00 57.09 84 LEU A CA 1
ATOM 661 C C . LEU A 1 84 ? -7.625 2.952 28.482 1.00 57.09 84 LEU A C 1
ATOM 663 O O . LEU A 1 84 ? -6.581 2.703 29.083 1.00 57.09 84 LEU A O 1
ATOM 667 N N . ILE A 1 85 ? -8.795 2.418 28.841 1.00 55.88 85 ILE A N 1
ATOM 668 C CA . ILE A 1 85 ? -8.932 1.439 29.921 1.00 55.88 85 ILE A CA 1
ATOM 669 C C . ILE A 1 85 ? -8.344 0.092 29.477 1.00 55.88 85 ILE A C 1
ATOM 671 O O . ILE A 1 85 ? -7.541 -0.477 30.208 1.00 55.88 85 ILE A O 1
ATOM 675 N N . LYS A 1 86 ? -8.656 -0.392 28.267 1.00 57.41 86 LYS A N 1
ATOM 676 C CA . LYS A 1 86 ? -8.175 -1.690 27.747 1.00 57.41 86 LYS A CA 1
ATOM 677 C C . LYS A 1 86 ? -6.652 -1.741 27.552 1.00 57.41 86 LYS A C 1
ATOM 679 O O . LYS A 1 86 ? -6.041 -2.751 27.882 1.00 57.41 86 LYS A O 1
ATOM 684 N N . LEU A 1 87 ? -6.039 -0.644 27.093 1.00 56.97 87 LEU A N 1
ATOM 685 C CA . LEU A 1 87 ? -4.579 -0.501 26.959 1.00 56.97 87 LEU A CA 1
ATOM 686 C C . LEU A 1 87 ? -3.841 -0.460 28.303 1.00 56.97 87 LEU A C 1
ATOM 688 O O . LEU A 1 87 ? -2.655 -0.748 28.344 1.00 56.97 87 LEU A O 1
ATOM 692 N N . LYS A 1 88 ? -4.519 -0.105 29.402 1.00 54.88 88 LYS A N 1
ATOM 693 C CA . LYS A 1 88 ? -3.925 -0.083 30.748 1.00 54.88 88 LYS A CA 1
ATOM 694 C C . LYS A 1 88 ? -3.865 -1.471 31.402 1.00 54.88 88 LYS A C 1
ATOM 696 O O . LYS A 1 88 ? -3.188 -1.634 32.414 1.00 54.88 88 LYS A O 1
ATOM 701 N N . TYR A 1 89 ? -4.599 -2.441 30.856 1.00 53.31 89 TYR A N 1
ATOM 702 C CA . TYR A 1 89 ? -4.636 -3.835 31.313 1.00 53.31 89 TYR A CA 1
ATOM 703 C C . TYR A 1 89 ? -3.883 -4.796 30.373 1.00 53.31 89 TYR A C 1
ATOM 705 O O . TYR A 1 89 ? -4.015 -6.011 30.520 1.00 53.31 89 TYR A O 1
ATOM 713 N N . PHE A 1 90 ? -3.103 -4.251 29.436 1.00 50.91 90 PHE A N 1
ATOM 714 C CA . PHE A 1 90 ? -2.077 -4.940 28.650 1.00 50.91 90 PHE A CA 1
ATOM 715 C C . PHE A 1 90 ? -0.698 -4.420 29.069 1.00 50.91 90 PHE A C 1
ATOM 717 O O . PHE A 1 90 ? 0.256 -5.227 29.047 1.00 50.91 90 PHE A O 1
#

Nearest PDB structures (foldseek):
  7f9o-assembly1_M  TM=8.548E-01  e=3.012E-06  Hordeum vulgare subsp. spontaneum
  6khi-assembly1_B  TM=9.740E-01  e=1.414E-04  Thermosynechococcus vestitus BP-1
  6tjv-assembly1_B  TM=9.607E-01  e=3.421E-04  Thermosynechococcus vestitus BP-1
  6gcs-assembly1_2  TM=7.680E-01  e=5.327E-02  Yarrowia lipolytica
  4wz7-assembly1_2  TM=7.847E-01  e=7.778E-02  Yarrowia lipolytica

Foldseek 3Di:
DQCVPDQFPVSVLVVVVVVLVVVLVVLCPPVVDPVSVVVSVVSVVVVVVVSVVSVVVVVVLCVLLVRDGGNVSSVVSVVDCVSVVVVVVD

pLDDT: mean 84.39, std 11.48, range [50.91, 95.44]

Radius of gyration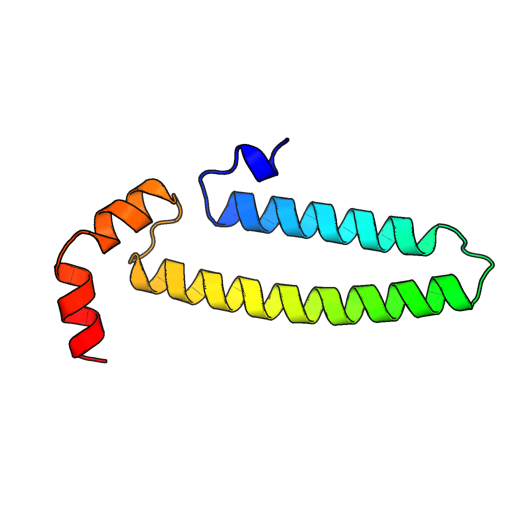: 18.03 Å; Cα contacts (8 Å, |Δi|>4): 53; chains: 1; bounding box: 37×18×53 Å

Solvent-accessible surface area (backbone atoms only — not comparable to full-atom values): 5009 Å² total; per-residue (Å²): 112,68,57,84,69,45,58,32,57,65,51,40,50,54,38,49,52,52,52,49,52,52,48,41,56,57,48,38,67,54,77,88,40,69,66,33,51,51,48,25,54,55,51,46,55,53,46,53,54,53,49,52,53,49,55,51,53,49,53,51,53,26,59,73,46,76,68,52,54,43,52,67,60,41,50,58,50,65,74,34,68,66,50,63,54,58,63,72,78,107

Mean predicted aligned error: 7.0 Å

Sequence (90 aa):
MFYCSAKDLITIFVALECFSLCSYLLSRYTKKDVRSNEATTKYLLMGGAISSILVHGFSWLYGLSEGEIELQEIIDKFDSPTILIKLKYF

Organism: Gossypium sch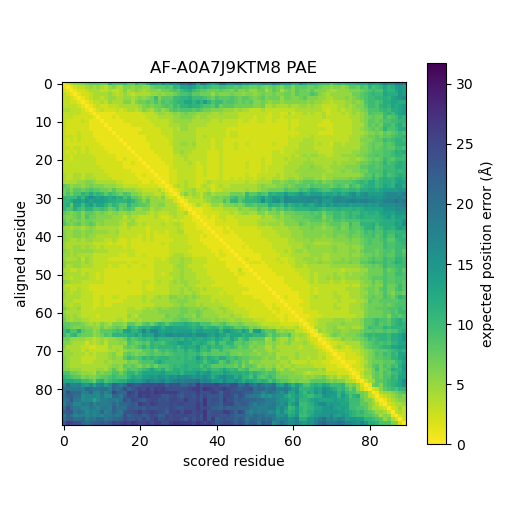wendimanii (NCBI:txid34291)